Protein AF-A0A3B8VSM7-F1 (afdb_monomer_lite)

Radius of gyration: 18.09 Å; chains: 1; bounding box: 50×25×48 Å

Structure (mmCIF, N/CA/C/O backbone):
data_AF-A0A3B8VSM7-F1
#
_entry.id   AF-A0A3B8VSM7-F1
#
loop_
_atom_site.group_PDB
_atom_site.id
_atom_site.type_symbol
_atom_site.label_atom_id
_atom_site.label_alt_id
_atom_site.label_comp_id
_atom_site.label_asym_id
_atom_site.label_entity_id
_atom_site.label_seq_id
_atom_site.pdbx_PDB_ins_code
_atom_site.Cartn_x
_atom_site.Cartn_y
_atom_site.Cartn_z
_atom_site.occupancy
_atom_site.B_iso_or_equiv
_atom_site.auth_seq_id
_atom_site.auth_comp_id
_atom_site.auth_asym_id
_atom_site.auth_atom_id
_atom_site.pdbx_PDB_model_num
ATOM 1 N N . LEU A 1 1 ? -33.277 3.176 -2.019 1.00 56.66 1 LEU A N 1
ATOM 2 C CA . LEU A 1 1 ? -32.053 4.001 -1.898 1.00 56.66 1 LEU A CA 1
ATOM 3 C C . LEU A 1 1 ? -31.097 3.559 -2.998 1.00 56.66 1 LEU A C 1
ATOM 5 O O . LEU A 1 1 ? -31.092 2.370 -3.295 1.00 56.66 1 LEU A O 1
ATOM 9 N N . ALA A 1 2 ? -30.402 4.485 -3.663 1.00 54.84 2 ALA A N 1
ATOM 10 C CA . ALA A 1 2 ? -29.387 4.122 -4.657 1.00 54.84 2 ALA A CA 1
ATOM 11 C C . ALA A 1 2 ? -28.160 3.512 -3.941 1.00 54.84 2 ALA A C 1
ATOM 13 O O . ALA A 1 2 ? -27.875 3.947 -2.828 1.00 54.84 2 ALA A O 1
ATOM 14 N N . PRO A 1 3 ? -27.433 2.550 -4.529 1.00 56.19 3 PRO A N 1
ATOM 15 C CA . PRO A 1 3 ? -26.316 1.877 -3.851 1.00 56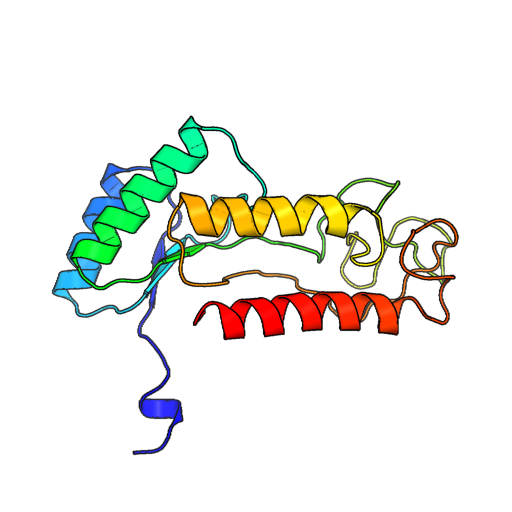.19 3 PRO A CA 1
ATOM 16 C C . PRO A 1 3 ? -25.261 2.857 -3.313 1.00 56.19 3 PRO A C 1
ATOM 18 O O . PRO A 1 3 ? -24.821 2.759 -2.173 1.00 56.19 3 PRO A O 1
ATOM 21 N N . GLN A 1 4 ? -24.981 3.918 -4.074 1.00 59.28 4 GLN A N 1
ATOM 22 C CA . GLN A 1 4 ? -23.959 4.917 -3.756 1.00 59.28 4 GLN A CA 1
ATOM 23 C C . GLN A 1 4 ? -24.253 5.735 -2.487 1.00 59.28 4 GLN A C 1
ATOM 25 O O . GLN A 1 4 ? -23.329 6.292 -1.904 1.00 59.28 4 GLN A O 1
ATOM 30 N N . VAL A 1 5 ? -25.517 5.819 -2.043 1.00 55.84 5 VAL A N 1
ATOM 31 C CA . VAL A 1 5 ? -25.881 6.498 -0.781 1.00 55.84 5 VAL A CA 1
ATOM 32 C C . VAL A 1 5 ? -25.872 5.562 0.432 1.00 55.84 5 VAL A C 1
ATOM 34 O O . VAL A 1 5 ? -26.061 6.028 1.549 1.00 55.84 5 VAL A O 1
ATOM 37 N N . THR A 1 6 ? -25.655 4.259 0.229 1.00 57.16 6 THR A N 1
ATOM 38 C CA . THR A 1 6 ? -25.490 3.253 1.296 1.00 57.16 6 THR A CA 1
ATOM 39 C C . THR A 1 6 ? -24.076 2.667 1.364 1.00 57.16 6 THR A C 1
ATOM 41 O O . THR A 1 6 ? -23.798 1.880 2.258 1.00 57.16 6 THR A O 1
ATOM 44 N N . GLU A 1 7 ? -23.194 3.025 0.424 1.00 61.97 7 GLU A N 1
ATOM 45 C CA . GLU A 1 7 ? -21.861 2.419 0.251 1.00 61.97 7 GLU A CA 1
ATOM 46 C C . GLU A 1 7 ? -20.693 3.373 0.562 1.00 61.97 7 GLU A C 1
ATOM 48 O O . GLU A 1 7 ? -19.542 2.941 0.592 1.00 61.97 7 GLU A O 1
ATOM 53 N N . SER A 1 8 ? -20.949 4.666 0.794 1.00 67.75 8 SER A N 1
ATOM 54 C CA . SER A 1 8 ? -19.887 5.620 1.131 1.00 67.75 8 SER A CA 1
ATOM 55 C C . SER A 1 8 ? -19.758 5.767 2.642 1.00 67.75 8 SER A C 1
ATOM 57 O O . SER A 1 8 ? -20.507 6.533 3.244 1.00 67.75 8 SER A O 1
ATOM 59 N N . LEU A 1 9 ? -18.779 5.073 3.226 1.00 74.69 9 LEU A N 1
ATOM 60 C CA . LEU A 1 9 ? -18.428 5.234 4.637 1.00 74.69 9 LEU A CA 1
ATOM 61 C C . LEU A 1 9 ? -18.018 6.684 4.930 1.00 74.69 9 LEU A C 1
ATOM 63 O O . LEU A 1 9 ? -17.244 7.280 4.173 1.00 74.69 9 LEU A O 1
ATOM 67 N N . ILE A 1 10 ? -18.482 7.242 6.045 1.00 89.62 10 ILE A N 1
ATOM 68 C CA . ILE A 1 10 ? -18.000 8.534 6.537 1.00 89.62 10 ILE A CA 1
ATOM 69 C C . ILE A 1 10 ? -16.665 8.303 7.256 1.00 89.62 10 ILE A C 1
ATOM 71 O O . ILE A 1 10 ? -16.617 7.826 8.388 1.00 89.62 10 ILE A O 1
ATOM 75 N N . SER A 1 11 ? -15.558 8.616 6.585 1.00 92.25 11 SER A N 1
ATOM 76 C CA . SER A 1 11 ? -14.203 8.367 7.090 1.00 92.25 11 SER A CA 1
ATOM 77 C C . SER A 1 11 ? -13.655 9.515 7.944 1.00 92.25 11 SER A C 1
ATOM 79 O O . SER A 1 11 ? -13.799 10.685 7.586 1.00 92.25 11 SER A O 1
ATOM 81 N N . GLY A 1 12 ? -12.942 9.180 9.020 1.00 96.00 12 GLY A N 1
ATOM 82 C CA . GLY A 1 12 ? -12.092 10.096 9.781 1.00 96.00 12 GLY A CA 1
ATOM 83 C C . GLY A 1 12 ? -10.624 9.928 9.388 1.00 96.00 12 GLY A C 1
ATOM 84 O O . GLY A 1 12 ? -10.112 8.812 9.383 1.00 96.00 12 GLY A O 1
ATOM 85 N N . GLY A 1 13 ? -9.944 11.032 9.075 1.00 96.19 13 GLY A N 1
ATOM 86 C CA . GLY A 1 13 ? -8.528 11.035 8.703 1.00 96.19 13 GLY A CA 1
ATOM 87 C C . GLY A 1 13 ? -7.654 11.753 9.730 1.00 96.19 13 GLY A C 1
ATOM 88 O O . GLY A 1 13 ? -8.004 12.850 10.163 1.00 96.19 13 GLY A O 1
ATOM 89 N N . ILE A 1 14 ? -6.501 11.174 10.079 1.00 97.62 14 ILE A N 1
ATOM 90 C CA . ILE A 1 14 ? -5.520 11.790 10.991 1.00 97.62 14 ILE A CA 1
ATOM 91 C C . ILE A 1 14 ? -4.081 11.630 10.486 1.00 97.62 14 ILE A C 1
ATOM 93 O O . ILE A 1 14 ? -3.703 10.599 9.934 1.00 97.62 14 ILE A O 1
ATOM 97 N N . THR A 1 15 ? -3.253 12.655 10.696 1.00 96.50 15 THR A N 1
ATOM 98 C CA . THR A 1 15 ? -1.812 12.652 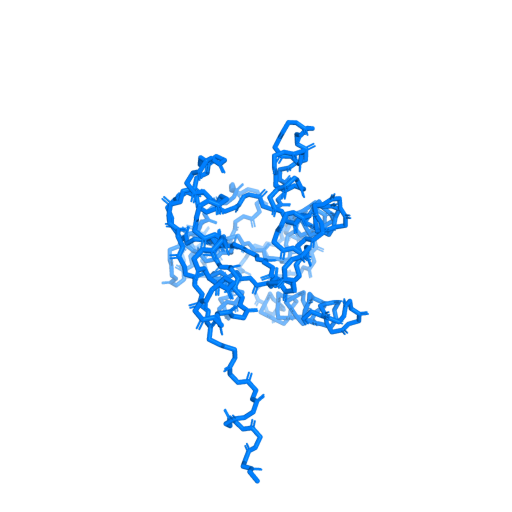10.401 1.00 96.50 15 THR A CA 1
ATOM 99 C C . THR A 1 15 ? -0.995 12.442 11.682 1.00 96.50 15 THR A C 1
ATOM 101 O O . THR A 1 15 ? -0.279 13.347 12.107 1.00 96.50 15 THR A O 1
ATOM 104 N N . SER A 1 16 ? -1.095 11.267 12.312 1.00 96.38 16 SER A N 1
ATOM 105 C CA . SER A 1 16 ? -0.331 10.951 13.530 1.00 96.38 16 SER A CA 1
ATOM 106 C C . SER A 1 16 ? -0.005 9.462 13.655 1.00 96.38 16 SER A C 1
ATOM 108 O O . SER A 1 16 ? -0.750 8.615 13.166 1.00 96.38 16 SER A O 1
ATOM 110 N N . HIS A 1 17 ? 1.112 9.164 14.326 1.00 97.12 17 HIS A N 1
ATOM 111 C CA . HIS A 1 17 ? 1.476 7.837 14.854 1.00 97.12 17 HIS A CA 1
ATOM 112 C C . HIS A 1 17 ? 1.486 7.832 16.393 1.00 97.12 17 HIS A C 1
ATOM 114 O O . HIS A 1 17 ? 1.895 6.851 17.008 1.00 97.12 17 HIS A O 1
ATOM 120 N N . ASP A 1 18 ? 1.096 8.931 17.046 1.00 98.00 18 ASP A N 1
ATOM 121 C CA . ASP A 1 18 ? 1.044 8.979 18.504 1.00 98.00 18 ASP A CA 1
ATOM 122 C C . ASP A 1 18 ? -0.170 8.198 19.017 1.00 98.00 18 ASP A C 1
ATOM 124 O O . ASP A 1 18 ? -1.314 8.452 18.642 1.00 98.00 18 ASP A O 1
ATOM 128 N N . GLU A 1 19 ? 0.079 7.242 19.910 1.00 98.19 19 GLU A N 1
ATOM 129 C CA . GLU A 1 19 ? -0.959 6.361 20.443 1.00 98.19 19 GLU A CA 1
ATOM 130 C C . GLU A 1 19 ? -2.093 7.131 21.136 1.00 98.19 19 GLU A C 1
ATOM 132 O O . GLU A 1 19 ? -3.259 6.750 21.012 1.00 98.19 19 GLU A O 1
ATOM 137 N N . LYS A 1 20 ? -1.777 8.200 21.878 1.00 98.50 20 LYS A N 1
ATOM 138 C CA . LYS A 1 20 ? -2.788 8.947 22.637 1.00 98.50 20 LYS A CA 1
ATOM 139 C C . LYS A 1 20 ? -3.666 9.757 21.699 1.00 98.50 20 LYS A C 1
ATOM 141 O O . LYS A 1 20 ? -4.882 9.750 21.873 1.00 98.50 20 LYS A O 1
ATOM 146 N N . GLU A 1 21 ? -3.065 10.420 20.714 1.00 98.56 21 GLU A N 1
ATOM 147 C CA . GLU A 1 21 ? -3.804 11.160 19.687 1.00 98.56 21 GLU A CA 1
ATOM 148 C C . GLU A 1 21 ? -4.715 10.232 18.880 1.00 98.56 21 GLU A C 1
ATOM 150 O O . GLU A 1 21 ? -5.892 10.537 18.695 1.00 98.56 21 GLU A O 1
ATOM 155 N N . LEU A 1 22 ? -4.204 9.066 18.473 1.00 98.50 22 LEU A N 1
ATOM 156 C CA . LEU A 1 22 ? -4.973 8.068 17.732 1.00 98.50 22 LEU A CA 1
ATOM 157 C C . LEU A 1 22 ? -6.170 7.558 18.537 1.00 98.50 22 LEU A C 1
ATOM 159 O O . LEU A 1 22 ? -7.292 7.569 18.034 1.00 98.50 22 LEU A O 1
ATOM 163 N N . LYS A 1 23 ? -5.968 7.159 19.798 1.00 98.62 23 LYS A N 1
ATOM 164 C CA . LYS A 1 23 ? -7.063 6.677 20.658 1.00 98.62 23 LYS A CA 1
ATOM 165 C C . LYS A 1 23 ? -8.105 7.761 20.923 1.00 98.62 23 LYS A C 1
ATOM 167 O O . LYS A 1 23 ? -9.295 7.493 20.795 1.00 98.62 23 LYS A O 1
ATOM 172 N N . ALA A 1 24 ? -7.667 8.986 21.216 1.00 98.75 24 ALA A N 1
ATOM 173 C CA . ALA A 1 24 ? -8.572 10.113 21.428 1.00 98.75 24 ALA A CA 1
ATOM 174 C C . ALA A 1 24 ? -9.381 10.462 20.168 1.00 98.75 24 ALA A C 1
ATOM 176 O O . ALA A 1 24 ? -10.541 10.862 20.273 1.00 98.75 24 ALA A O 1
ATOM 177 N N . PHE A 1 25 ? -8.789 10.315 18.980 1.00 98.62 25 PHE A N 1
ATOM 178 C CA . PHE A 1 25 ? -9.494 10.506 17.717 1.00 98.62 25 PHE A CA 1
ATOM 179 C C . PHE A 1 25 ? -10.496 9.379 17.451 1.00 98.62 25 PHE A C 1
ATOM 181 O O . PHE A 1 25 ? -11.640 9.661 17.115 1.00 98.62 25 PHE A O 1
ATOM 188 N N . ILE A 1 26 ? -10.115 8.120 17.692 1.00 98.69 26 ILE A N 1
ATOM 189 C CA . ILE A 1 26 ? -11.013 6.957 17.597 1.00 98.69 26 ILE A CA 1
ATOM 190 C C . ILE A 1 26 ? -12.232 7.111 18.521 1.00 98.69 26 ILE A C 1
ATOM 192 O O . ILE A 1 26 ? -13.349 6.794 18.116 1.00 98.69 26 ILE A O 1
ATOM 196 N N . ASP A 1 27 ? -12.045 7.615 19.743 1.00 98.69 27 ASP A N 1
ATOM 197 C CA . ASP A 1 27 ? -13.157 7.860 20.668 1.00 98.69 27 ASP A CA 1
ATOM 198 C C . ASP A 1 27 ? -14.124 8.931 20.127 1.00 98.69 27 ASP A C 1
ATOM 200 O O . ASP A 1 27 ? -15.336 8.717 20.128 1.00 98.69 27 ASP A O 1
ATOM 204 N N . GLN A 1 28 ? -13.605 10.034 19.573 1.00 98.50 28 GLN A N 1
ATOM 205 C CA . GLN A 1 28 ? -14.430 11.061 18.916 1.00 98.50 28 GLN A CA 1
ATOM 206 C C . GLN A 1 28 ? -15.152 10.519 17.680 1.00 98.50 28 GLN A C 1
ATOM 208 O O . GLN A 1 28 ? -16.318 10.831 17.449 1.00 98.50 28 GLN A O 1
ATOM 213 N N . MET A 1 29 ? -14.474 9.693 16.882 1.00 98.12 29 MET A N 1
ATOM 214 C CA . MET A 1 29 ? -15.073 9.036 15.726 1.00 98.12 29 MET A CA 1
ATOM 215 C C . MET A 1 29 ? -16.265 8.169 16.130 1.00 98.12 29 MET A C 1
ATOM 217 O O . MET A 1 29 ? -17.321 8.268 15.510 1.00 98.12 29 MET A O 1
ATOM 221 N N . ALA A 1 30 ? -16.112 7.369 17.187 1.00 97.88 30 ALA A N 1
ATOM 222 C CA . ALA A 1 30 ? -17.179 6.522 17.702 1.00 97.88 30 ALA A CA 1
ATOM 223 C C . ALA A 1 30 ? -18.364 7.343 18.241 1.00 97.88 30 ALA A C 1
ATOM 225 O O . ALA A 1 30 ? -19.513 6.984 17.996 1.00 97.88 30 ALA A O 1
ATOM 226 N N . GLU A 1 31 ? -18.103 8.459 18.930 1.00 98.06 31 GLU A N 1
ATOM 227 C CA . GLU A 1 31 ? -19.148 9.367 19.429 1.00 98.06 31 GLU A CA 1
ATOM 228 C C . GLU A 1 31 ? -19.941 10.032 18.292 1.00 98.06 31 GLU A C 1
ATOM 230 O O . GLU A 1 31 ? -21.161 10.176 18.379 1.00 98.06 31 GLU A O 1
ATOM 235 N N . LEU A 1 32 ? -19.256 10.416 17.211 1.00 96.81 32 LEU A N 1
ATOM 236 C CA . LEU A 1 32 ? -19.845 11.142 16.082 1.00 96.81 32 LEU A CA 1
ATOM 237 C C . LEU A 1 32 ? -20.418 10.231 14.985 1.00 96.81 32 LEU A C 1
ATOM 239 O O . LEU A 1 32 ? -21.044 10.733 14.051 1.00 96.81 32 LEU A O 1
ATOM 243 N N . GLY A 1 33 ? -20.221 8.914 15.087 1.00 95.00 33 GLY A N 1
ATOM 244 C CA . GLY A 1 33 ? -20.694 7.942 14.099 1.00 95.00 33 GLY A CA 1
ATOM 245 C C . GLY A 1 33 ? -19.867 7.904 12.810 1.00 95.00 33 GLY A C 1
ATOM 246 O O . GLY A 1 33 ? -20.421 7.650 11.744 1.00 95.00 33 GLY A O 1
ATOM 247 N N . LEU A 1 34 ? -18.560 8.176 12.889 1.00 95.62 34 LEU A N 1
ATOM 248 C CA . LEU A 1 34 ? -17.624 7.943 11.784 1.00 95.62 34 LEU A CA 1
ATOM 249 C C . LEU A 1 34 ? -17.318 6.443 11.657 1.00 95.62 34 LEU A C 1
ATOM 251 O O . LEU A 1 34 ? -17.222 5.728 12.652 1.00 95.62 34 LEU A O 1
ATOM 255 N N . GLU A 1 35 ? -17.138 5.969 10.427 1.00 94.31 35 GLU A N 1
ATOM 256 C CA . GLU A 1 35 ? -17.241 4.542 10.093 1.00 94.31 35 GLU A CA 1
ATOM 257 C C . GLU A 1 35 ? -15.917 3.911 9.633 1.00 94.31 35 GLU A C 1
ATOM 259 O O . GLU A 1 35 ? -15.815 2.691 9.552 1.00 94.31 35 GLU A O 1
ATOM 264 N N . ARG A 1 36 ? -14.888 4.710 9.326 1.00 95.25 36 ARG A N 1
ATOM 265 C CA . ARG A 1 36 ? -13.555 4.218 8.932 1.00 95.25 36 ARG A CA 1
ATOM 266 C C . ARG A 1 36 ? -12.461 5.173 9.383 1.00 95.25 36 ARG A C 1
ATOM 268 O O . ARG A 1 36 ? -12.596 6.378 9.177 1.00 95.25 36 ARG A O 1
ATOM 275 N N . LEU A 1 37 ? -11.374 4.643 9.941 1.00 97.12 37 LEU A N 1
ATOM 276 C CA . LEU A 1 37 ? -10.168 5.412 10.262 1.00 97.12 37 LEU A CA 1
ATOM 277 C C . LEU A 1 37 ? -9.124 5.281 9.148 1.00 97.12 37 LEU A C 1
ATOM 279 O O . LEU A 1 37 ? -8.672 4.178 8.849 1.00 97.12 37 LEU A O 1
ATOM 283 N N . ASP A 1 38 ? -8.683 6.417 8.614 1.00 96.31 38 ASP A N 1
ATOM 284 C CA . ASP A 1 38 ? -7.601 6.490 7.637 1.00 96.31 38 ASP A CA 1
ATOM 285 C C . ASP A 1 38 ? -6.394 7.235 8.226 1.00 96.31 38 ASP A C 1
ATOM 287 O O . ASP A 1 38 ? -6.461 8.424 8.555 1.00 96.31 38 ASP A O 1
ATOM 291 N N . ILE A 1 39 ? -5.252 6.553 8.331 1.00 97.56 39 ILE A N 1
ATOM 292 C CA . ILE A 1 39 ? -3.980 7.235 8.598 1.00 97.56 39 ILE A CA 1
ATOM 293 C C . ILE A 1 39 ? -3.551 7.957 7.324 1.00 97.56 39 ILE A C 1
ATOM 295 O O . ILE A 1 39 ? -3.351 7.338 6.281 1.00 97.56 39 ILE A O 1
ATOM 299 N N . MET A 1 40 ? -3.432 9.276 7.394 1.00 96.38 40 MET A N 1
ATOM 300 C CA . MET A 1 40 ? -3.238 10.121 6.220 1.00 96.38 40 MET A CA 1
ATOM 301 C C . MET A 1 40 ? -1.769 10.172 5.773 1.00 96.38 40 MET A C 1
ATOM 303 O O . MET A 1 40 ? -0.847 9.800 6.508 1.00 96.38 40 MET A O 1
ATOM 307 N N . ALA A 1 41 ? -1.556 10.663 4.547 1.00 92.44 41 ALA A N 1
ATOM 308 C CA . ALA A 1 41 ? -0.232 10.903 3.976 1.00 92.44 41 ALA A CA 1
ATOM 309 C C . ALA A 1 41 ? 0.647 11.771 4.887 1.00 92.44 41 ALA A C 1
ATOM 311 O O . ALA A 1 41 ? 0.120 12.560 5.669 1.00 92.44 41 ALA A O 1
ATOM 312 N N . TRP A 1 42 ? 1.971 11.652 4.713 1.00 85.12 42 TRP A N 1
ATOM 313 C CA . TRP A 1 42 ? 3.066 12.198 5.535 1.00 85.12 42 TRP A CA 1
ATOM 314 C C . TRP A 1 42 ? 3.578 11.245 6.620 1.00 85.12 42 TRP A C 1
ATOM 316 O O . TRP A 1 42 ? 4.659 10.696 6.401 1.00 85.12 42 TRP A O 1
ATOM 326 N N . PRO A 1 43 ? 2.867 10.973 7.734 1.00 88.12 43 PRO A N 1
ATOM 327 C CA . PRO A 1 43 ? 3.280 9.883 8.605 1.00 88.12 43 PRO A CA 1
ATOM 328 C C . PRO A 1 43 ? 3.026 8.530 7.920 1.00 88.12 43 PRO A C 1
ATOM 330 O O . PRO A 1 43 ? 3.905 7.672 7.958 1.00 88.12 43 PRO A O 1
ATOM 333 N N . GLY A 1 44 ? 1.887 8.374 7.222 1.00 93.81 44 GLY A N 1
ATOM 334 C CA . GLY A 1 44 ? 1.565 7.213 6.382 1.00 93.81 44 GLY A CA 1
ATOM 335 C C . GLY A 1 44 ? 1.693 5.860 7.088 1.00 93.81 44 GLY A C 1
ATOM 336 O O . GLY A 1 44 ? 1.798 5.779 8.306 1.00 93.81 44 GLY A O 1
ATOM 337 N N . ILE A 1 45 ? 1.695 4.776 6.323 1.00 96.81 45 ILE A N 1
ATOM 338 C CA . ILE A 1 45 ? 1.967 3.419 6.798 1.00 96.81 45 ILE A CA 1
ATOM 339 C C . ILE A 1 45 ? 2.998 2.786 5.872 1.00 96.81 45 ILE A C 1
ATOM 341 O O . ILE A 1 45 ? 2.957 2.959 4.658 1.00 96.81 45 ILE A O 1
ATOM 345 N N . SER A 1 46 ? 3.957 2.069 6.451 1.00 95.62 46 SER A N 1
ATOM 346 C CA . SER A 1 46 ? 4.887 1.229 5.693 1.00 95.62 46 SER A CA 1
ATOM 347 C C . SER A 1 46 ? 4.389 -0.206 5.766 1.00 95.62 46 SER A C 1
ATOM 349 O O . SER A 1 46 ? 4.703 -0.910 6.723 1.00 95.62 46 SER A O 1
ATOM 351 N N . HIS A 1 47 ? 3.572 -0.630 4.801 1.00 96.62 47 HIS A N 1
ATOM 352 C CA . HIS A 1 47 ? 2.895 -1.926 4.894 1.00 96.62 47 HIS A CA 1
ATOM 353 C C . HIS A 1 47 ? 3.849 -3.114 4.715 1.00 96.62 47 HIS A C 1
ATOM 355 O O . HIS A 1 47 ? 3.512 -4.228 5.086 1.00 96.62 47 HIS A O 1
ATOM 361 N N . ASP A 1 48 ? 5.055 -2.907 4.190 1.00 96.00 48 ASP A N 1
ATOM 362 C CA . ASP A 1 48 ? 6.103 -3.928 4.119 1.00 96.00 48 ASP A CA 1
ATOM 363 C C . ASP A 1 48 ? 7.035 -3.944 5.348 1.00 96.00 48 ASP A C 1
ATOM 365 O O . ASP A 1 48 ? 7.975 -4.746 5.403 1.00 96.00 48 ASP A O 1
ATOM 369 N N . ASN A 1 49 ? 6.787 -3.086 6.346 1.00 97.56 49 ASN A N 1
ATOM 370 C CA . ASN A 1 49 ? 7.557 -3.049 7.584 1.00 97.56 49 ASN A CA 1
ATOM 371 C C . ASN A 1 49 ? 7.037 -4.080 8.593 1.00 97.56 49 ASN A C 1
ATOM 373 O O . ASN A 1 49 ? 6.024 -3.876 9.261 1.00 97.56 49 ASN A O 1
ATOM 377 N N . LEU A 1 50 ? 7.792 -5.168 8.738 1.00 98.38 50 LEU A N 1
ATOM 378 C CA . LEU A 1 50 ? 7.488 -6.260 9.661 1.00 98.38 50 LEU A CA 1
ATOM 379 C C . LEU A 1 50 ? 8.288 -6.211 10.971 1.00 98.38 50 LEU A C 1
ATOM 381 O O . LEU A 1 50 ? 8.420 -7.233 11.645 1.00 98.38 50 LEU A O 1
ATOM 385 N N . ASP A 1 51 ? 8.836 -5.051 11.338 1.00 98.56 51 ASP A N 1
ATOM 386 C CA . ASP A 1 51 ? 9.407 -4.865 12.671 1.00 98.56 51 ASP A CA 1
ATOM 387 C C . ASP A 1 51 ? 8.345 -5.121 13.753 1.00 98.56 51 ASP A C 1
ATOM 389 O O . ASP A 1 51 ? 7.220 -4.618 13.684 1.00 98.56 51 ASP A O 1
ATOM 393 N N . GLU A 1 52 ? 8.705 -5.903 14.774 1.00 98.44 52 GLU A N 1
ATOM 394 C CA . GLU A 1 52 ? 7.773 -6.319 15.824 1.00 98.44 52 GLU A CA 1
ATOM 395 C C . GLU A 1 52 ? 7.146 -5.130 16.552 1.00 98.44 52 GLU A C 1
ATOM 397 O O . GLU A 1 52 ? 5.949 -5.152 16.830 1.00 98.44 52 GLU A O 1
ATOM 402 N N . LYS A 1 53 ? 7.912 -4.073 16.845 1.00 98.50 53 LYS A N 1
ATOM 403 C CA . LYS A 1 53 ? 7.375 -2.911 17.564 1.00 98.50 53 LYS A CA 1
ATOM 404 C C . LYS A 1 53 ? 6.410 -2.129 16.683 1.00 98.50 53 LYS A C 1
ATOM 406 O O . LYS A 1 53 ? 5.382 -1.676 17.180 1.00 98.50 53 LYS A O 1
ATOM 411 N N . TYR A 1 54 ? 6.720 -2.003 15.393 1.00 98.50 54 TYR A N 1
ATOM 412 C CA . TYR A 1 54 ? 5.846 -1.341 14.426 1.00 98.50 54 TYR A CA 1
ATOM 413 C C . TYR A 1 54 ? 4.517 -2.090 14.256 1.00 98.50 54 TYR A C 1
ATOM 415 O O . TYR A 1 54 ? 3.450 -1.483 14.349 1.00 98.50 54 TYR A O 1
ATOM 423 N N . ILE A 1 55 ? 4.571 -3.418 14.105 1.00 98.69 55 ILE A N 1
ATOM 424 C CA . ILE A 1 55 ? 3.376 -4.270 14.046 1.00 98.69 55 ILE A CA 1
ATOM 425 C C . ILE A 1 55 ? 2.562 -4.153 15.335 1.00 98.69 55 ILE A C 1
ATOM 427 O O . ILE A 1 55 ? 1.352 -3.967 15.268 1.00 98.69 55 ILE A O 1
ATOM 431 N N . GLN A 1 56 ? 3.199 -4.264 16.506 1.00 98.69 56 GLN A N 1
ATOM 432 C CA . GLN A 1 56 ? 2.484 -4.220 17.786 1.00 98.69 56 GLN A CA 1
ATOM 433 C C . GLN A 1 56 ? 1.811 -2.870 18.022 1.00 98.69 56 GLN A C 1
ATOM 435 O O . GLN A 1 56 ? 0.685 -2.833 18.517 1.00 98.69 56 GLN A O 1
ATOM 440 N N . HIS A 1 57 ? 2.464 -1.774 17.628 1.00 98.62 57 HIS A N 1
ATOM 441 C CA . HIS A 1 57 ? 1.859 -0.450 17.667 1.00 98.62 57 HIS A CA 1
ATOM 442 C C . HIS A 1 57 ? 0.565 -0.417 16.840 1.00 98.62 57 HIS A C 1
ATOM 444 O O . HIS A 1 57 ? -0.501 -0.150 17.392 1.00 98.62 57 HIS A O 1
ATOM 450 N N . TRP A 1 58 ? 0.622 -0.773 15.553 1.00 98.62 58 TRP A N 1
ATOM 451 C CA . TRP A 1 58 ? -0.558 -0.719 14.682 1.00 98.62 58 TRP A CA 1
ATOM 452 C C . TRP A 1 58 ? -1.632 -1.736 15.031 1.00 98.62 58 TRP A C 1
ATOM 454 O O . TRP A 1 58 ? -2.813 -1.413 14.943 1.00 98.62 58 TRP A O 1
ATOM 464 N N . LYS A 1 59 ? -1.243 -2.927 15.489 1.00 98.69 59 LYS A N 1
ATOM 465 C CA . LYS A 1 59 ? -2.176 -3.928 16.002 1.00 98.69 59 LYS A CA 1
ATOM 466 C C . LYS A 1 59 ? -2.991 -3.376 17.167 1.00 98.69 59 LYS A C 1
ATOM 468 O O . LYS A 1 59 ? -4.206 -3.507 17.178 1.00 98.69 59 LYS A O 1
ATOM 473 N N . MET A 1 60 ? -2.331 -2.754 18.140 1.00 98.69 60 MET A N 1
ATOM 474 C CA . MET A 1 60 ? -2.997 -2.212 19.323 1.00 98.69 60 MET A CA 1
ATOM 475 C C . MET A 1 60 ? -3.966 -1.074 18.971 1.00 98.69 60 MET A C 1
ATOM 477 O O . MET A 1 60 ? -5.053 -1.008 19.544 1.00 98.69 60 MET A O 1
ATOM 481 N N . ILE A 1 61 ? -3.625 -0.226 17.995 1.00 98.69 61 ILE A N 1
ATOM 482 C CA . ILE A 1 61 ? -4.539 0.810 17.488 1.00 98.69 61 ILE A CA 1
ATOM 483 C C . ILE A 1 61 ? -5.720 0.189 16.726 1.00 98.69 61 ILE A C 1
ATOM 485 O O . ILE A 1 61 ? -6.866 0.560 16.978 1.00 98.69 61 ILE A O 1
ATOM 489 N N . ALA A 1 62 ? -5.465 -0.783 15.846 1.00 98.44 62 ALA A N 1
ATOM 490 C CA . ALA A 1 62 ? -6.503 -1.463 15.072 1.00 98.44 62 ALA A CA 1
ATOM 491 C C . ALA A 1 62 ? -7.467 -2.260 15.955 1.00 98.44 62 ALA A C 1
ATOM 493 O O . ALA A 1 62 ? -8.677 -2.190 15.752 1.00 98.44 62 ALA A O 1
ATOM 494 N N . ASP A 1 63 ? -6.961 -2.960 16.972 1.00 98.62 63 ASP A N 1
ATOM 495 C CA . ASP A 1 63 ? -7.791 -3.654 17.956 1.00 98.62 63 ASP A CA 1
ATOM 496 C C . ASP A 1 63 ? -8.667 -2.649 18.735 1.00 98.62 63 ASP A C 1
ATOM 498 O O . ASP A 1 63 ? -9.870 -2.872 18.877 1.00 98.62 63 ASP A O 1
ATOM 502 N N . TYR A 1 64 ? -8.114 -1.499 19.150 1.00 98.69 64 TYR A N 1
ATOM 503 C CA . TYR A 1 64 ? -8.866 -0.446 19.855 1.00 98.69 64 TYR A CA 1
ATOM 504 C C . TYR A 1 64 ? -9.981 0.182 18.997 1.00 98.69 64 TYR A C 1
ATOM 506 O O . TYR A 1 64 ? -11.082 0.440 19.496 1.00 98.69 64 TYR A O 1
ATOM 514 N N . ALA A 1 65 ? -9.719 0.410 17.705 1.00 98.38 65 ALA A N 1
ATOM 515 C CA . ALA A 1 65 ? -10.719 0.882 16.744 1.00 98.38 65 ALA A CA 1
ATOM 516 C C . ALA A 1 65 ? -11.797 -0.183 16.478 1.00 98.38 65 ALA A C 1
ATOM 518 O O . ALA A 1 65 ? -12.996 0.114 16.475 1.00 98.38 65 ALA A O 1
ATOM 519 N N . LYS A 1 66 ? -11.387 -1.449 16.346 1.00 97.75 66 LYS A N 1
ATOM 520 C CA . LYS A 1 66 ? -12.280 -2.590 16.120 1.00 97.75 66 LYS A CA 1
ATOM 521 C C . LYS A 1 66 ? -13.258 -2.814 17.271 1.00 97.75 66 LYS A C 1
ATOM 523 O O . LYS A 1 66 ? -14.415 -3.132 17.007 1.00 97.75 66 LYS A O 1
ATOM 528 N N . GLU A 1 67 ? -12.844 -2.617 18.523 1.00 98.12 67 GLU A N 1
ATOM 529 C CA . GLU A 1 67 ? -13.744 -2.671 19.692 1.00 98.12 67 GLU A CA 1
ATOM 530 C C . GLU A 1 67 ? -14.913 -1.675 19.597 1.00 98.12 67 GLU A C 1
ATOM 532 O O . GLU A 1 67 ? -15.961 -1.893 20.202 1.00 98.12 67 GLU A O 1
ATOM 537 N N . ARG A 1 68 ? -14.758 -0.611 18.799 1.00 97.69 68 ARG A N 1
ATOM 538 C CA . ARG A 1 68 ? -15.782 0.407 18.515 1.00 97.69 68 ARG A CA 1
ATOM 539 C C . ARG A 1 68 ? -16.450 0.231 17.150 1.00 97.69 68 ARG A C 1
ATOM 541 O O . ARG A 1 68 ? -17.233 1.080 16.744 1.00 97.69 68 ARG A O 1
ATOM 548 N N . GLY A 1 69 ? -16.156 -0.859 16.441 1.00 96.06 69 GLY A N 1
ATOM 549 C CA . GLY A 1 69 ? -16.712 -1.137 15.116 1.00 96.06 69 GLY A CA 1
ATOM 550 C C . GLY A 1 69 ? -16.114 -0.300 13.982 1.00 96.06 69 GLY A C 1
ATOM 551 O O . GLY A 1 69 ? -16.712 -0.248 12.914 1.00 96.06 69 GLY A O 1
ATOM 552 N N . ILE A 1 70 ? -14.952 0.331 14.185 1.00 97.31 70 ILE A N 1
ATOM 553 C CA . ILE A 1 70 ? -14.301 1.191 13.188 1.00 97.31 70 ILE A CA 1
ATOM 554 C C . ILE A 1 70 ? -13.164 0.404 12.510 1.00 97.31 70 ILE A C 1
ATOM 556 O O . ILE A 1 70 ? -12.106 0.226 13.122 1.00 97.31 70 ILE A O 1
ATOM 560 N N . PRO A 1 71 ? -13.331 -0.098 11.270 1.00 95.69 71 PRO A N 1
ATOM 561 C CA . PRO A 1 71 ? -12.212 -0.601 10.478 1.00 95.69 71 PRO A CA 1
ATOM 562 C C . PRO A 1 71 ? -11.201 0.513 10.191 1.00 95.69 71 PRO A C 1
ATOM 564 O O . PRO A 1 71 ? -11.562 1.686 10.064 1.00 95.69 71 PRO A O 1
ATOM 567 N N . MET A 1 72 ? -9.929 0.137 10.048 1.00 96.12 72 MET A N 1
ATOM 568 C CA . MET A 1 72 ? -8.874 1.095 9.736 1.00 96.12 72 MET A CA 1
ATOM 569 C C . MET A 1 72 ? -7.900 0.611 8.668 1.00 96.12 72 MET A C 1
ATOM 571 O O . MET A 1 72 ? -7.718 -0.594 8.456 1.00 96.12 72 MET A O 1
ATOM 575 N N . GLY A 1 73 ? -7.233 1.586 8.067 1.00 96.00 73 GLY A N 1
ATOM 576 C CA . GLY A 1 73 ? -6.098 1.415 7.176 1.00 96.00 73 GLY A CA 1
ATOM 577 C C . GLY A 1 73 ? -5.247 2.676 7.164 1.00 96.00 73 GLY A C 1
ATOM 578 O O . GLY A 1 73 ? -5.405 3.572 8.000 1.00 96.00 73 GLY A O 1
ATOM 579 N N . GLY A 1 74 ? -4.326 2.771 6.213 1.00 95.50 74 GLY A N 1
ATOM 580 C CA . GLY A 1 74 ? -3.510 3.967 6.107 1.00 95.50 74 GLY A CA 1
ATOM 581 C C . GLY A 1 74 ? -2.821 4.140 4.774 1.00 95.50 74 GLY A C 1
ATOM 582 O O . GLY A 1 74 ? -2.667 3.210 3.989 1.00 95.50 74 GLY A O 1
ATOM 583 N N . TYR A 1 75 ? -2.439 5.383 4.531 1.00 96.25 75 TYR A N 1
ATOM 584 C CA . TYR A 1 75 ? -1.841 5.840 3.297 1.00 96.25 75 TYR A CA 1
ATOM 585 C C . TYR A 1 75 ? -0.442 5.262 3.105 1.00 96.25 75 TYR A C 1
ATOM 587 O O . TYR A 1 75 ? 0.438 5.453 3.945 1.00 96.25 75 TYR A O 1
ATOM 595 N N . GLU A 1 76 ? -0.188 4.686 1.937 1.00 94.75 76 GLU A N 1
ATOM 596 C CA . GLU A 1 76 ? 1.165 4.531 1.410 1.00 94.75 76 GLU A CA 1
ATOM 597 C C . GLU A 1 76 ? 1.187 4.942 -0.061 1.00 94.75 76 GLU A C 1
ATOM 599 O O . GLU A 1 76 ? 0.391 4.445 -0.855 1.00 94.75 76 GLU A O 1
ATOM 604 N N . LEU A 1 77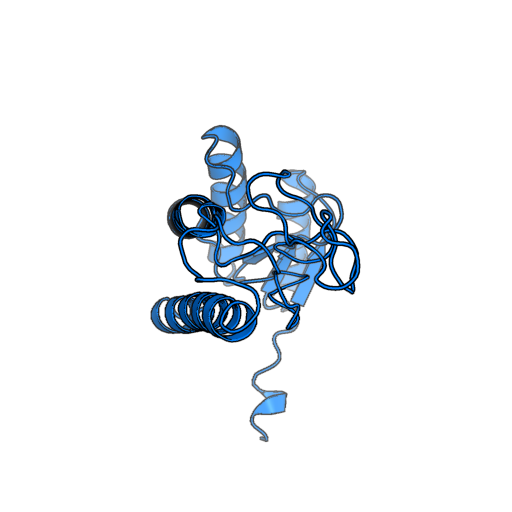 ? 2.138 5.800 -0.442 1.00 93.31 77 LEU A N 1
ATOM 605 C CA . LEU A 1 77 ? 2.494 5.977 -1.847 1.00 93.31 77 LEU A CA 1
ATOM 606 C C . LEU A 1 77 ? 3.268 4.732 -2.291 1.00 93.31 77 LEU A C 1
ATOM 608 O O . LEU A 1 77 ? 4.442 4.562 -1.932 1.00 93.31 77 LEU A O 1
ATOM 612 N N . GLN A 1 78 ? 2.577 3.830 -2.983 1.00 91.81 78 GLN A N 1
ATOM 613 C CA . GLN A 1 78 ? 3.027 2.457 -3.163 1.00 91.81 78 GLN A CA 1
ATOM 614 C C . GLN A 1 78 ? 3.994 2.316 -4.343 1.00 91.81 78 GLN A C 1
ATOM 616 O O . GLN A 1 78 ? 5.134 1.881 -4.132 1.00 91.81 78 GLN A O 1
ATOM 621 N N . ILE A 1 79 ? 3.541 2.683 -5.552 1.00 93.06 79 ILE A N 1
ATOM 622 C CA . ILE A 1 79 ? 4.238 2.424 -6.824 1.00 93.06 79 ILE A CA 1
ATOM 623 C C . ILE A 1 79 ? 4.688 3.724 -7.493 1.00 93.06 79 ILE A C 1
ATOM 625 O O . ILE A 1 79 ? 5.861 3.862 -7.844 1.00 93.06 79 ILE A O 1
ATOM 629 N N . ALA A 1 80 ? 3.752 4.654 -7.690 1.00 91.81 80 ALA A N 1
ATOM 630 C CA . ALA A 1 80 ? 3.979 5.883 -8.439 1.00 91.81 80 ALA A CA 1
ATOM 631 C C . ALA A 1 80 ? 4.951 6.819 -7.724 1.00 91.81 80 ALA A C 1
ATOM 633 O O . ALA A 1 80 ? 4.887 6.962 -6.503 1.00 91.81 80 ALA A O 1
ATOM 634 N N . SER A 1 81 ? 5.803 7.508 -8.488 1.00 86.62 81 SER A N 1
ATOM 635 C CA . SER A 1 81 ? 6.637 8.618 -7.989 1.00 86.62 81 SER A CA 1
ATOM 636 C C . SER A 1 81 ? 7.548 8.257 -6.802 1.00 86.62 81 SER A C 1
ATOM 638 O O . SER A 1 81 ? 8.108 9.142 -6.149 1.00 86.62 81 SER A O 1
ATOM 640 N N . ARG A 1 82 ? 7.714 6.960 -6.528 1.00 82.50 82 ARG A N 1
ATOM 641 C CA . ARG A 1 82 ? 8.561 6.393 -5.492 1.00 82.50 82 ARG A CA 1
ATOM 642 C C . ARG A 1 82 ? 9.462 5.333 -6.118 1.00 82.50 82 ARG A C 1
ATOM 644 O O . ARG A 1 82 ? 9.059 4.191 -6.320 1.00 82.50 82 ARG A O 1
ATOM 651 N N . GLY A 1 83 ? 10.707 5.717 -6.393 1.00 87.94 83 GLY A N 1
ATOM 652 C CA . GLY A 1 83 ? 11.746 4.756 -6.750 1.00 87.94 83 GLY A CA 1
ATOM 653 C C . GLY A 1 83 ? 12.019 3.805 -5.586 1.00 87.94 83 GLY A C 1
ATOM 654 O O . GLY A 1 83 ? 12.075 4.222 -4.425 1.00 87.94 83 GLY A O 1
ATOM 655 N N . ARG A 1 84 ? 12.170 2.521 -5.894 1.00 93.62 84 ARG A N 1
ATOM 656 C CA . ARG A 1 84 ? 12.534 1.455 -4.949 1.00 93.62 84 ARG A CA 1
ATOM 657 C C . ARG A 1 84 ? 13.944 0.917 -5.220 1.00 93.62 84 ARG A C 1
ATOM 659 O O . ARG A 1 84 ? 14.409 0.049 -4.485 1.00 93.62 84 ARG A O 1
ATOM 666 N N . GLY A 1 85 ? 14.642 1.481 -6.209 1.00 94.69 85 GLY A N 1
ATOM 667 C CA . GLY A 1 85 ? 16.031 1.190 -6.545 1.00 94.69 85 GLY A CA 1
ATOM 668 C C . GLY A 1 85 ? 16.184 0.766 -8.002 1.00 94.69 85 GLY A C 1
ATOM 669 O O . GLY A 1 85 ? 15.311 0.109 -8.562 1.00 94.69 85 GLY A O 1
ATOM 670 N N . ALA A 1 86 ? 17.332 1.094 -8.601 1.00 94.00 86 ALA A N 1
ATOM 671 C CA . ALA A 1 86 ? 17.591 0.904 -10.032 1.00 94.00 86 ALA A CA 1
ATOM 672 C C . ALA A 1 86 ? 17.370 -0.533 -10.548 1.00 94.00 86 ALA A C 1
ATOM 674 O O . ALA A 1 86 ? 17.086 -0.706 -11.726 1.00 94.00 86 ALA A O 1
ATOM 675 N N . GLU A 1 87 ? 17.478 -1.543 -9.679 1.00 95.75 87 GLU A N 1
ATOM 676 C CA . GLU A 1 87 ? 17.281 -2.959 -10.028 1.00 95.75 87 GLU A CA 1
ATOM 677 C C . GLU A 1 87 ? 15.815 -3.347 -10.281 1.00 95.75 87 GLU A C 1
ATOM 679 O O . GLU A 1 87 ? 15.545 -4.371 -10.902 1.00 95.75 87 GLU A O 1
ATOM 684 N N . VAL A 1 88 ? 14.866 -2.568 -9.758 1.00 97.12 88 VAL A N 1
ATOM 685 C CA . VAL A 1 88 ? 13.423 -2.867 -9.815 1.00 97.12 88 VAL A CA 1
ATOM 686 C C . VAL A 1 88 ? 12.602 -1.727 -10.410 1.00 97.12 88 VAL A C 1
ATOM 688 O O . VAL A 1 88 ? 11.412 -1.878 -10.691 1.00 97.12 88 VAL A O 1
ATOM 691 N N . ASP A 1 89 ? 13.227 -0.572 -10.587 1.00 96.88 89 ASP A N 1
ATOM 692 C CA . ASP A 1 89 ? 12.614 0.654 -11.062 1.00 96.88 89 ASP A CA 1
ATOM 693 C C . ASP A 1 89 ? 12.305 0.610 -12.564 1.00 96.88 89 ASP A C 1
ATOM 695 O O . ASP A 1 89 ? 13.040 0.040 -13.368 1.00 96.88 89 ASP A O 1
ATOM 699 N N . CYS A 1 90 ? 11.195 1.234 -12.968 1.00 96.88 90 CYS A N 1
ATOM 700 C CA . CYS A 1 90 ? 10.825 1.339 -14.376 1.00 96.88 90 CYS A CA 1
ATOM 701 C C . CYS A 1 90 ? 11.913 2.053 -15.187 1.00 96.88 90 CYS A C 1
ATOM 703 O O . CYS A 1 90 ? 12.420 3.103 -14.779 1.00 96.88 90 CYS A O 1
ATOM 705 N N . ILE A 1 91 ? 12.202 1.512 -16.373 1.00 97.38 91 ILE A N 1
ATOM 706 C CA . ILE A 1 91 ? 13.064 2.140 -17.375 1.00 97.38 91 ILE A CA 1
ATOM 707 C C . ILE A 1 91 ? 12.194 2.824 -18.428 1.00 97.38 91 ILE A C 1
ATOM 709 O O . ILE A 1 91 ? 11.365 2.176 -19.073 1.00 97.38 91 ILE A O 1
ATOM 713 N N . SER A 1 92 ? 12.427 4.117 -18.637 1.00 96.00 92 SER A N 1
ATOM 714 C CA . SER A 1 92 ? 11.753 4.922 -19.651 1.00 96.00 92 SER A CA 1
ATOM 715 C C . SER A 1 92 ? 12.123 4.424 -21.057 1.00 96.00 92 SER A C 1
ATOM 717 O O . SER A 1 92 ? 13.311 4.399 -21.396 1.00 96.00 92 SER A O 1
ATOM 719 N N . PRO A 1 93 ? 11.142 4.078 -21.913 1.00 94.88 93 PRO A N 1
ATOM 720 C CA . PRO A 1 93 ? 11.412 3.674 -23.293 1.00 94.88 93 PRO A CA 1
ATOM 721 C C . PRO A 1 93 ? 12.064 4.759 -24.153 1.00 94.88 93 PRO A C 1
ATOM 723 O O . PRO A 1 93 ? 12.813 4.446 -25.071 1.00 94.88 93 PRO A O 1
ATOM 726 N N . GLU A 1 94 ? 11.779 6.030 -23.863 1.00 94.12 94 GLU A N 1
ATOM 727 C CA . GLU A 1 94 ? 12.306 7.170 -24.618 1.00 94.12 94 GLU A CA 1
ATOM 728 C C . GLU A 1 94 ? 13.795 7.397 -24.340 1.00 94.12 94 GLU A C 1
ATOM 730 O O . GLU A 1 94 ? 14.568 7.701 -25.246 1.00 94.12 94 GLU A O 1
ATOM 735 N N . THR A 1 95 ? 14.207 7.242 -23.080 1.00 94.62 95 THR A N 1
ATOM 736 C CA . THR A 1 95 ? 15.560 7.616 -22.640 1.00 94.62 95 THR A CA 1
ATOM 737 C C . THR A 1 95 ? 16.481 6.425 -22.393 1.00 94.62 95 THR A C 1
ATOM 739 O O . THR A 1 95 ? 17.697 6.610 -22.318 1.00 94.62 95 THR A O 1
ATOM 742 N N . GLY A 1 96 ? 15.926 5.220 -22.226 1.00 94.69 96 GLY A N 1
ATOM 743 C CA . GLY A 1 96 ? 16.668 4.025 -21.817 1.00 94.69 96 GLY A CA 1
ATOM 744 C C . GLY A 1 96 ? 17.239 4.106 -20.395 1.00 94.69 96 GLY A C 1
ATOM 745 O O . GLY A 1 96 ? 18.155 3.358 -20.063 1.00 94.69 96 GLY A O 1
ATOM 746 N N . LYS A 1 97 ? 16.746 5.033 -19.565 1.00 94.56 97 LYS A N 1
ATOM 747 C CA . LYS A 1 97 ? 17.203 5.280 -18.187 1.00 94.56 97 LYS A CA 1
ATOM 748 C C . LYS A 1 97 ? 16.052 5.099 -17.191 1.00 94.56 97 LYS A C 1
ATOM 750 O O . LYS A 1 97 ? 14.896 5.130 -17.621 1.00 94.56 97 LYS A O 1
ATOM 755 N N . PRO A 1 98 ? 16.336 4.935 -15.883 1.00 94.81 98 PRO A N 1
ATOM 756 C CA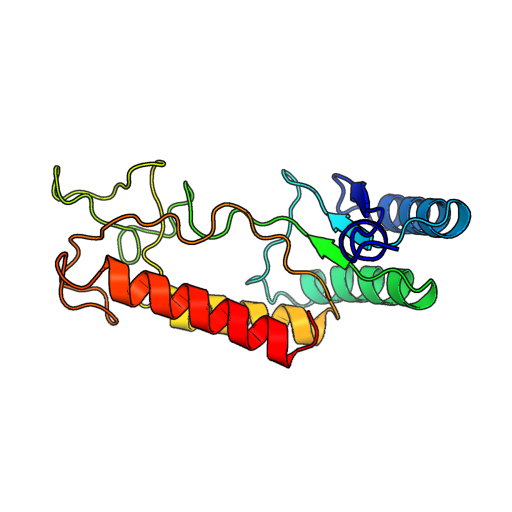 . PRO A 1 98 ? 15.297 4.947 -14.860 1.00 94.81 98 PRO A CA 1
ATOM 757 C C . PRO A 1 98 ? 14.392 6.175 -15.003 1.00 94.81 98 PRO A C 1
ATOM 759 O O . PRO A 1 98 ? 14.876 7.306 -15.103 1.00 94.81 98 PRO A O 1
ATOM 762 N N . GLY A 1 99 ? 13.088 5.929 -15.090 1.00 93.19 99 GLY A N 1
ATOM 763 C CA . GLY A 1 99 ? 12.073 6.967 -15.165 1.00 93.19 99 GLY A CA 1
ATOM 764 C C . GLY A 1 99 ? 10.743 6.447 -15.696 1.00 93.19 99 GLY A C 1
ATOM 765 O O . GLY A 1 99 ? 10.677 5.445 -16.407 1.00 93.19 99 GLY A O 1
ATOM 766 N N . SER A 1 100 ? 9.679 7.159 -15.353 1.00 90.88 100 SER A N 1
ATOM 767 C CA . SER A 1 100 ? 8.306 6.905 -15.782 1.00 90.88 100 SER A CA 1
ATOM 768 C C . SER A 1 100 ? 7.575 8.254 -15.959 1.00 90.88 100 SER A C 1
ATOM 770 O O . SER A 1 100 ? 8.133 9.311 -15.649 1.00 90.88 100 SER A O 1
ATOM 772 N N . LEU A 1 101 ? 6.356 8.248 -16.492 1.00 85.69 101 LEU A N 1
ATOM 773 C CA . LEU A 1 101 ? 5.536 9.428 -16.783 1.00 85.69 101 LEU A CA 1
ATOM 774 C C . LEU A 1 101 ? 5.280 10.291 -15.539 1.00 85.69 101 LEU A C 1
ATOM 776 O O . LEU A 1 101 ? 5.278 11.517 -15.632 1.00 85.69 101 LEU A O 1
ATOM 780 N N . PHE A 1 102 ? 5.110 9.665 -14.373 1.00 83.88 102 PHE A N 1
ATOM 781 C CA . PHE A 1 102 ? 4.819 10.346 -13.106 1.00 83.88 102 PHE A CA 1
ATOM 782 C C . PHE A 1 102 ? 6.039 10.400 -12.171 1.00 83.88 102 PHE A C 1
ATOM 784 O O . PHE A 1 102 ? 5.909 10.347 -10.952 1.00 83.88 102 PHE A O 1
ATOM 791 N N . GLY A 1 103 ? 7.251 10.504 -12.722 1.00 89.19 103 GLY A N 1
ATOM 792 C CA . GLY A 1 103 ? 8.500 10.456 -11.953 1.00 89.19 103 GLY A CA 1
ATOM 793 C C . GLY A 1 103 ? 9.084 9.047 -11.908 1.00 89.19 103 GLY A C 1
ATOM 794 O O . GLY A 1 103 ? 8.848 8.251 -12.811 1.00 89.19 103 GLY A O 1
ATOM 795 N N . GLN A 1 104 ? 9.889 8.717 -10.899 1.00 94.88 104 GLN A N 1
ATOM 796 C CA . GLN A 1 104 ? 10.428 7.360 -10.795 1.00 94.88 104 GLN A CA 1
ATOM 797 C C . GLN A 1 104 ? 9.412 6.444 -10.122 1.00 94.88 104 GLN A C 1
ATOM 799 O O . GLN A 1 104 ? 9.114 6.645 -8.952 1.00 94.88 104 GLN A O 1
ATOM 804 N N . SER A 1 105 ? 8.943 5.426 -10.836 1.00 95.38 105 SER A N 1
ATOM 805 C CA . SER A 1 105 ? 8.079 4.380 -10.282 1.00 95.38 105 SER A CA 1
ATOM 806 C C . SER A 1 105 ? 8.817 3.047 -10.241 1.00 95.38 105 SER A C 1
ATOM 808 O O . SER A 1 105 ? 9.709 2.802 -11.063 1.00 95.38 105 SER A O 1
ATOM 810 N N . VAL A 1 106 ? 8.432 2.179 -9.309 1.00 95.94 106 VAL A N 1
ATOM 811 C CA . VAL A 1 106 ? 8.861 0.776 -9.321 1.00 95.94 106 VAL A CA 1
ATOM 812 C C . VAL A 1 106 ? 8.101 0.000 -10.394 1.00 95.94 106 VAL A C 1
ATOM 814 O O . VAL A 1 106 ? 6.905 0.207 -10.596 1.00 95.94 106 VAL A O 1
ATOM 817 N N . CYS A 1 107 ? 8.772 -0.920 -11.081 1.00 96.62 107 CYS A N 1
ATOM 818 C CA . CYS A 1 107 ? 8.099 -1.843 -11.977 1.00 96.62 107 CYS A CA 1
ATOM 819 C C . CYS A 1 107 ? 7.494 -2.979 -11.154 1.00 96.62 107 CYS A C 1
ATOM 821 O O . CYS A 1 107 ? 8.215 -3.818 -10.613 1.00 96.62 107 CYS A O 1
ATOM 823 N N . VAL A 1 108 ? 6.166 -3.064 -11.090 1.00 95.69 108 VAL A N 1
ATOM 824 C CA . VAL A 1 108 ? 5.476 -4.131 -10.334 1.00 95.69 108 VAL A CA 1
ATOM 825 C C . VAL A 1 108 ? 5.691 -5.513 -10.970 1.00 95.69 108 VAL A C 1
ATOM 827 O O . VAL A 1 108 ? 5.477 -6.535 -10.336 1.00 95.69 108 VAL A O 1
ATOM 830 N N . ALA A 1 109 ? 6.173 -5.576 -12.212 1.00 96.81 109 ALA A N 1
ATOM 831 C CA . ALA A 1 109 ? 6.587 -6.817 -12.866 1.00 96.81 109 ALA A CA 1
ATOM 832 C C . ALA A 1 109 ? 8.089 -7.143 -12.667 1.00 96.81 109 ALA A C 1
ATOM 834 O O . ALA A 1 109 ? 8.626 -8.033 -13.326 1.00 96.81 109 ALA A O 1
ATOM 835 N N . SER A 1 110 ? 8.780 -6.452 -11.757 1.00 97.12 110 SER A N 1
ATOM 836 C CA . SER A 1 110 ? 10.110 -6.835 -11.261 1.00 97.12 110 SER A CA 1
ATOM 837 C C . SER A 1 110 ? 10.013 -7.744 -10.028 1.00 97.12 110 SER A C 1
ATOM 839 O O . SER A 1 110 ? 8.929 -7.990 -9.498 1.00 97.12 110 SER A O 1
ATOM 841 N N . ASP A 1 111 ? 11.155 -8.197 -9.516 1.00 96.69 111 ASP A N 1
ATOM 842 C CA . ASP A 1 111 ? 11.254 -9.015 -8.297 1.00 96.69 111 ASP A CA 1
ATOM 843 C C . ASP A 1 111 ? 10.771 -8.275 -7.041 1.00 96.69 111 ASP A C 1
ATOM 845 O O . ASP A 1 111 ? 10.527 -8.899 -6.007 1.00 96.69 111 ASP A O 1
ATOM 849 N N . TRP A 1 112 ? 10.573 -6.953 -7.119 1.00 97.00 112 TRP A N 1
ATOM 850 C CA . TRP A 1 112 ? 10.009 -6.170 -6.024 1.00 97.00 112 TRP A CA 1
ATOM 851 C C . TRP A 1 112 ? 8.654 -6.713 -5.557 1.00 97.00 112 TRP A C 1
ATOM 853 O O . TRP A 1 112 ? 8.447 -6.850 -4.347 1.00 97.00 112 TRP A O 1
ATOM 863 N N . LYS A 1 113 ? 7.757 -7.096 -6.485 1.00 95.50 113 LYS A N 1
ATOM 864 C CA . LYS A 1 113 ? 6.418 -7.592 -6.116 1.00 95.50 113 LYS A CA 1
ATOM 865 C C . LYS A 1 113 ? 6.466 -8.873 -5.286 1.00 95.50 113 LYS A C 1
ATOM 867 O O . LYS A 1 113 ? 5.629 -9.055 -4.404 1.00 95.50 113 LYS A O 1
ATOM 872 N N . ASP A 1 114 ? 7.467 -9.720 -5.534 1.00 95.38 114 ASP A N 1
ATOM 873 C CA . ASP A 1 114 ? 7.619 -11.023 -4.880 1.00 95.38 114 ASP A CA 1
ATOM 874 C C . ASP A 1 114 ? 7.962 -10.860 -3.393 1.00 95.38 114 ASP A C 1
ATOM 876 O O . ASP A 1 114 ? 7.669 -11.736 -2.583 1.00 95.38 114 ASP A O 1
ATOM 880 N N . THR A 1 115 ? 8.561 -9.722 -3.028 1.00 95.31 115 THR A N 1
ATOM 881 C CA . THR A 1 115 ? 8.880 -9.390 -1.636 1.00 95.31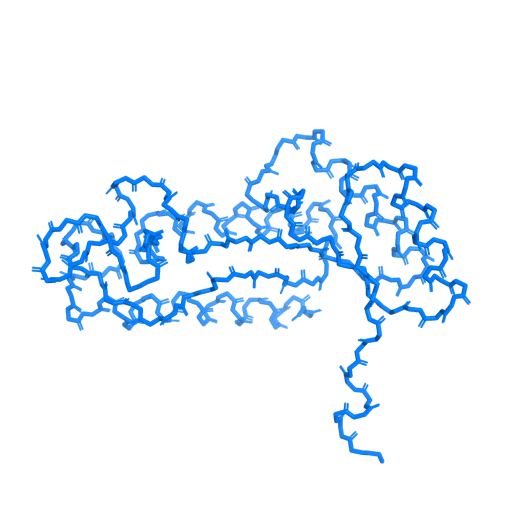 115 THR A CA 1
ATOM 882 C C . THR A 1 115 ? 7.816 -8.495 -1.011 1.00 95.31 115 THR A C 1
ATOM 884 O O . THR A 1 115 ? 7.350 -8.777 0.092 1.00 95.31 115 THR A O 1
ATOM 887 N N . TYR A 1 116 ? 7.436 -7.408 -1.688 1.00 96.94 116 TYR A N 1
ATOM 888 C CA . TYR A 1 116 ? 6.589 -6.372 -1.102 1.00 96.94 116 TYR A CA 1
ATOM 889 C C . TYR A 1 116 ? 5.187 -6.894 -0.774 1.00 96.94 116 TYR A C 1
ATOM 891 O O . TYR A 1 116 ? 4.762 -6.776 0.372 1.00 96.94 116 TYR A O 1
ATOM 899 N N . TYR A 1 117 ? 4.484 -7.528 -1.723 1.00 96.19 117 TYR A N 1
ATOM 900 C CA . TYR A 1 117 ? 3.100 -7.948 -1.471 1.00 96.19 117 TYR A CA 1
ATOM 901 C C . TYR A 1 117 ? 3.004 -9.067 -0.435 1.00 96.19 117 TYR A C 1
ATOM 903 O O . TYR A 1 117 ? 2.078 -9.058 0.368 1.00 96.19 117 TYR A O 1
ATOM 911 N N . GLY A 1 118 ? 3.976 -9.984 -0.385 1.00 96.62 118 GLY A N 1
ATOM 912 C CA . GLY A 1 118 ? 4.032 -11.000 0.670 1.00 96.62 118 GLY A CA 1
ATOM 913 C C . GLY A 1 118 ? 4.121 -10.375 2.065 1.00 96.62 118 GLY A C 1
ATOM 914 O O . GLY A 1 118 ? 3.326 -10.706 2.943 1.00 96.62 118 GLY A O 1
ATOM 915 N N . LYS A 1 119 ? 5.032 -9.409 2.245 1.00 98.19 119 LYS A N 1
ATOM 916 C CA . LYS A 1 119 ? 5.166 -8.670 3.508 1.00 98.19 119 LYS A CA 1
ATOM 917 C C . LYS A 1 119 ? 3.947 -7.809 3.814 1.00 98.19 119 LYS A C 1
ATOM 919 O O . LYS A 1 119 ? 3.518 -7.768 4.959 1.00 98.19 119 LYS A O 1
ATOM 924 N N . MET A 1 120 ? 3.379 -7.167 2.796 1.00 97.56 120 MET A N 1
ATOM 925 C CA . MET A 1 120 ? 2.150 -6.392 2.914 1.00 97.56 120 MET A CA 1
ATOM 926 C C . MET A 1 120 ? 1.031 -7.263 3.481 1.00 97.56 120 MET A C 1
ATOM 928 O O . MET A 1 120 ? 0.471 -6.928 4.517 1.00 97.56 120 MET A O 1
ATOM 932 N N . TRP A 1 121 ? 0.746 -8.419 2.878 1.00 97.62 121 TRP A N 1
ATOM 933 C CA . TRP A 1 121 ? -0.295 -9.316 3.381 1.00 97.62 121 TRP A CA 1
ATOM 934 C C . TRP A 1 121 ? -0.023 -9.799 4.805 1.00 97.62 121 TRP A C 1
ATOM 936 O O . TRP A 1 121 ? -0.934 -9.782 5.628 1.00 97.62 121 TRP A O 1
ATOM 946 N N . GLU A 1 122 ? 1.227 -10.134 5.130 1.00 98.38 122 GLU A N 1
ATOM 947 C CA . GLU A 1 122 ? 1.613 -10.491 6.498 1.00 98.38 122 GLU A CA 1
ATOM 948 C C . GLU A 1 122 ? 1.385 -9.336 7.489 1.00 98.38 122 GLU A C 1
ATOM 950 O O . GLU A 1 122 ? 0.929 -9.561 8.611 1.00 98.38 122 GLU A O 1
ATOM 955 N N . PHE A 1 123 ? 1.652 -8.093 7.085 1.00 98.50 123 PHE A N 1
ATOM 956 C CA . PHE A 1 123 ? 1.354 -6.909 7.886 1.00 98.50 123 PHE A CA 1
ATOM 957 C C . PHE A 1 123 ? -0.152 -6.760 8.123 1.00 98.50 123 PHE A C 1
ATOM 959 O O . PHE A 1 123 ? -0.559 -6.583 9.271 1.00 98.50 123 PHE A O 1
ATOM 966 N N . PHE A 1 124 ? -0.985 -6.881 7.083 1.00 97.94 124 PHE A N 1
ATOM 967 C CA . PHE A 1 124 ? -2.450 -6.872 7.220 1.00 97.94 124 PHE A CA 1
ATOM 968 C C . PHE A 1 124 ? -2.931 -7.972 8.182 1.00 97.94 124 PHE A C 1
ATOM 970 O O . PHE A 1 124 ? -3.707 -7.689 9.096 1.00 97.94 124 PHE A O 1
ATOM 977 N N . ASP A 1 125 ? -2.413 -9.195 8.043 1.00 98.06 125 ASP A N 1
ATOM 978 C CA . ASP A 1 125 ? -2.792 -10.342 8.878 1.00 98.06 125 ASP A CA 1
ATOM 979 C C . ASP A 1 125 ? -2.395 -10.147 10.351 1.00 98.06 125 ASP A C 1
ATOM 981 O O . ASP A 1 125 ? -3.154 -10.493 11.260 1.00 98.06 125 ASP A O 1
ATOM 985 N N . LYS A 1 126 ? -1.216 -9.568 10.612 1.00 98.50 126 LYS A N 1
ATOM 986 C CA . LYS A 1 126 ? -0.720 -9.339 11.978 1.00 98.50 126 LYS A CA 1
ATOM 987 C C . LYS A 1 126 ? -1.335 -8.117 12.654 1.00 98.50 126 LYS A C 1
ATOM 989 O O . LYS A 1 126 ? -1.506 -8.133 13.872 1.00 98.50 126 LYS A O 1
ATOM 994 N N . THR A 1 127 ? -1.637 -7.061 11.904 1.00 98.31 127 THR A N 1
ATOM 995 C CA . THR A 1 127 ? -2.180 -5.811 12.461 1.00 98.31 127 THR A CA 1
ATOM 996 C C . THR A 1 127 ? -3.698 -5.815 12.549 1.00 98.31 127 THR A C 1
ATOM 998 O O . THR A 1 127 ? -4.249 -5.174 13.435 1.00 98.31 127 THR A O 1
ATOM 1001 N N . GLY A 1 128 ? -4.386 -6.553 11.675 1.00 97.12 128 GLY A N 1
ATOM 1002 C CA . GLY A 1 128 ? -5.843 -6.522 11.586 1.00 97.12 128 GLY A CA 1
ATOM 1003 C C . GLY A 1 128 ? -6.388 -5.330 10.797 1.00 97.12 128 GLY A C 1
ATOM 1004 O O . GLY A 1 128 ? -7.578 -5.036 10.913 1.00 97.12 128 GLY A O 1
ATOM 1005 N N . PHE A 1 129 ? -5.552 -4.654 10.001 1.00 97.12 129 PHE A N 1
ATOM 1006 C CA . PHE A 1 129 ? -6.001 -3.622 9.065 1.00 97.12 129 PHE A CA 1
ATOM 1007 C C . PHE A 1 129 ? -7.051 -4.183 8.100 1.00 97.12 129 PHE A C 1
ATOM 1009 O O . PHE A 1 129 ? -6.993 -5.345 7.691 1.00 97.12 129 PHE A O 1
ATOM 1016 N N . LYS A 1 130 ? -8.030 -3.349 7.743 1.00 94.62 130 LYS A N 1
ATOM 1017 C CA . LYS A 1 130 ? -9.195 -3.758 6.948 1.00 94.62 130 LYS A CA 1
ATOM 1018 C C . LYS A 1 130 ? -9.462 -2.909 5.722 1.00 94.62 130 LYS A C 1
ATOM 1020 O O . LYS A 1 130 ? -10.347 -3.261 4.957 1.00 94.62 130 LYS A O 1
ATOM 1025 N N . THR A 1 131 ? -8.686 -1.856 5.490 1.00 92.56 131 THR A N 1
ATOM 1026 C CA . THR A 1 131 ? -8.850 -1.023 4.296 1.00 92.56 131 THR A CA 1
ATOM 1027 C C . THR A 1 131 ? -7.527 -0.815 3.572 1.00 92.56 131 THR A C 1
ATOM 1029 O O . THR A 1 131 ? -6.465 -0.699 4.186 1.00 92.56 131 THR A O 1
ATOM 1032 N N . TYR A 1 132 ? -7.595 -0.825 2.241 1.00 92.00 132 TYR A N 1
ATOM 1033 C CA . TYR A 1 132 ? -6.452 -0.658 1.348 1.00 92.00 132 TYR A CA 1
ATOM 1034 C C . TYR A 1 132 ? -6.410 0.776 0.821 1.00 92.00 132 TYR A C 1
ATOM 1036 O O . TYR A 1 132 ? -6.998 1.105 -0.208 1.00 92.00 132 TYR A O 1
ATOM 1044 N N . ASN A 1 133 ? -5.7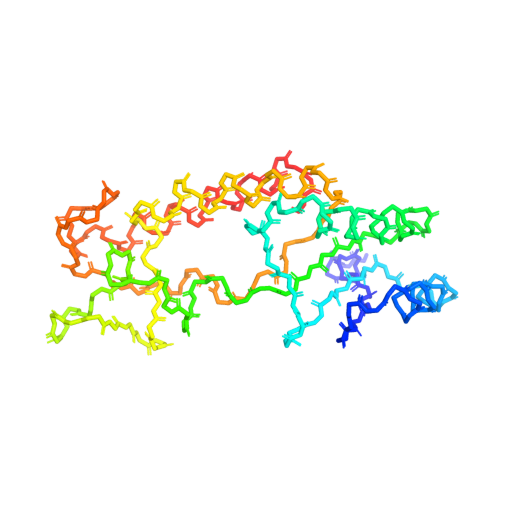21 1.651 1.548 1.00 91.00 133 ASN A N 1
ATOM 1045 C CA . ASN A 1 133 ? -5.649 3.082 1.253 1.00 91.00 133 ASN A CA 1
ATOM 1046 C C . ASN A 1 133 ? -4.368 3.435 0.479 1.00 91.00 133 ASN A C 1
ATOM 1048 O O . ASN A 1 133 ? -3.672 4.390 0.818 1.00 91.00 133 ASN A O 1
ATOM 1052 N N . MET A 1 134 ? -4.024 2.646 -0.541 1.00 90.94 134 MET A N 1
ATOM 1053 C CA . MET A 1 134 ? -2.809 2.895 -1.317 1.00 90.94 134 MET A CA 1
ATOM 1054 C C . MET A 1 134 ? -3.003 4.026 -2.314 1.00 90.94 134 MET A C 1
ATOM 1056 O O . MET A 1 134 ? -3.980 4.058 -3.064 1.00 90.94 134 MET A O 1
ATOM 1060 N N . ASP A 1 135 ? -2.014 4.904 -2.362 1.00 91.50 135 ASP A N 1
ATOM 1061 C CA . ASP A 1 135 ? -1.880 5.928 -3.382 1.00 91.50 135 ASP A CA 1
ATOM 1062 C C . ASP A 1 135 ? -0.812 5.525 -4.397 1.00 91.50 135 ASP A C 1
ATOM 1064 O O . ASP A 1 135 ? 0.068 4.700 -4.131 1.00 91.50 135 ASP A O 1
ATOM 1068 N N . GLY A 1 136 ? -0.914 6.099 -5.590 1.00 89.81 136 GLY A N 1
ATOM 1069 C CA . GLY A 1 136 ? -0.066 5.767 -6.719 1.00 89.81 136 GLY A CA 1
ATOM 1070 C C . GLY A 1 136 ? -0.017 4.265 -7.007 1.00 89.81 136 GLY A C 1
ATOM 1071 O O . GLY A 1 136 ? 1.092 3.730 -7.016 1.00 89.81 136 GLY A O 1
ATOM 1072 N N . PRO A 1 137 ? -1.154 3.566 -7.215 1.00 91.12 137 PRO A N 1
ATOM 1073 C CA . PRO A 1 137 ? -1.141 2.209 -7.755 1.00 91.12 137 PRO A CA 1
ATOM 1074 C C . PRO A 1 137 ? -0.576 2.206 -9.186 1.00 91.12 137 PRO A C 1
ATOM 1076 O O . PRO A 1 137 ? -0.238 3.258 -9.737 1.00 91.12 137 PRO A O 1
ATOM 1079 N N . TYR A 1 138 ? -0.487 1.034 -9.823 1.00 93.19 138 TYR A N 1
ATOM 1080 C CA . TYR A 1 138 ? -0.022 0.969 -11.209 1.00 93.19 138 TYR A CA 1
ATOM 1081 C C . TYR A 1 138 ? -0.833 1.907 -12.127 1.00 93.19 138 TYR A C 1
ATOM 1083 O O . TYR A 1 138 ? -2.043 1.750 -12.280 1.00 93.19 138 TYR A O 1
ATOM 1091 N N . HIS A 1 139 ? -0.149 2.872 -12.749 1.00 89.88 139 HIS A N 1
ATOM 1092 C CA . HIS A 1 139 ? -0.750 3.970 -13.522 1.00 89.88 139 HIS A CA 1
ATOM 1093 C C . HIS A 1 139 ? -0.651 3.795 -15.046 1.00 89.88 139 HIS A C 1
ATOM 1095 O O . HIS A 1 139 ? -0.880 4.744 -15.790 1.00 89.88 139 HIS A O 1
ATOM 1101 N N . GLY A 1 140 ? -0.321 2.591 -15.525 1.00 92.06 140 GLY A N 1
ATOM 1102 C CA . GLY A 1 140 ? -0.272 2.298 -16.963 1.00 92.06 140 GLY A CA 1
ATOM 1103 C C . GLY A 1 140 ? 1.081 2.549 -17.631 1.00 92.06 140 GLY A C 1
ATOM 1104 O O . GLY A 1 140 ? 1.178 2.472 -18.851 1.00 92.06 140 GLY A O 1
ATOM 1105 N N . ASP A 1 141 ? 2.145 2.814 -16.871 1.00 89.31 141 ASP A N 1
ATOM 1106 C CA . ASP A 1 141 ? 3.432 3.129 -17.489 1.00 89.31 141 ASP A CA 1
ATOM 1107 C C . ASP A 1 141 ? 4.118 1.902 -18.104 1.00 89.31 141 ASP A C 1
ATOM 1109 O O . ASP A 1 141 ? 4.114 0.808 -17.512 1.00 89.31 141 ASP A O 1
ATOM 1113 N N . PRO A 1 142 ? 4.740 2.064 -19.286 1.00 95.06 142 PRO A N 1
ATOM 1114 C CA . PRO A 1 142 ? 5.604 1.049 -19.859 1.00 95.06 142 PRO A CA 1
ATOM 1115 C C . PRO A 1 142 ? 6.940 0.977 -19.113 1.00 95.06 142 PRO A C 1
ATOM 1117 O O . PRO A 1 142 ? 7.441 1.970 -18.591 1.00 95.06 142 PRO A O 1
ATOM 1120 N N . CYS A 1 143 ? 7.551 -0.203 -19.131 1.00 97.25 143 CYS A N 1
ATOM 1121 C CA . CYS A 1 143 ? 8.894 -0.434 -18.620 1.00 97.25 143 CYS A CA 1
ATOM 1122 C C . CYS A 1 143 ? 9.734 -1.089 -19.719 1.00 97.25 143 CYS A C 1
ATOM 1124 O O . CYS A 1 143 ? 9.427 -2.188 -20.177 1.00 97.25 143 CYS A O 1
ATOM 1126 N N . ALA A 1 144 ? 10.807 -0.424 -20.142 1.00 97.62 144 ALA A N 1
ATOM 1127 C CA . ALA A 1 144 ? 11.713 -0.930 -21.171 1.00 97.62 144 ALA A CA 1
ATOM 1128 C C . ALA A 1 144 ? 12.784 -1.900 -20.641 1.00 97.62 144 ALA A C 1
ATOM 1130 O O . ALA A 1 144 ? 13.621 -2.356 -21.419 1.00 97.62 144 ALA A O 1
ATOM 1131 N N . ALA A 1 145 ? 12.773 -2.227 -19.344 1.00 97.44 145 ALA A N 1
ATOM 1132 C CA . ALA A 1 145 ? 13.711 -3.179 -18.764 1.00 97.44 145 ALA A CA 1
ATOM 1133 C C . ALA A 1 145 ? 13.585 -4.556 -19.434 1.00 97.44 145 ALA A C 1
ATOM 1135 O O . ALA A 1 145 ? 12.485 -5.033 -19.705 1.00 97.44 145 ALA A O 1
ATOM 1136 N N . THR A 1 146 ? 14.717 -5.209 -19.686 1.00 96.75 146 THR A N 1
ATOM 1137 C CA . THR A 1 146 ? 14.777 -6.559 -20.281 1.00 96.75 146 THR A CA 1
ATOM 1138 C C . THR A 1 146 ? 15.200 -7.629 -19.276 1.00 96.75 146 THR A C 1
ATOM 1140 O O . THR A 1 146 ? 15.311 -8.798 -19.629 1.00 96.75 146 THR A O 1
ATOM 1143 N N . ASN A 1 147 ? 15.499 -7.224 -18.041 1.00 96.25 147 ASN A N 1
ATOM 1144 C CA . ASN A 1 147 ? 16.007 -8.066 -16.958 1.00 96.25 147 ASN A CA 1
ATOM 1145 C C . ASN A 1 147 ? 15.022 -8.207 -15.786 1.00 96.25 147 ASN A C 1
ATOM 1147 O O . ASN A 1 147 ? 15.316 -8.938 -14.845 1.00 96.25 147 ASN A O 1
ATOM 1151 N N . HIS A 1 148 ? 13.871 -7.534 -15.822 1.00 97.75 148 HIS A N 1
ATOM 1152 C CA . HIS A 1 148 ? 12.821 -7.719 -14.824 1.00 97.75 148 HIS A CA 1
ATOM 1153 C C . HIS A 1 148 ? 12.148 -9.079 -15.021 1.00 97.75 148 HIS A C 1
ATOM 1155 O O . HIS A 1 148 ? 11.809 -9.467 -16.134 1.00 97.75 148 HIS A O 1
ATOM 1161 N N . LYS A 1 149 ? 11.942 -9.818 -13.934 1.00 97.94 149 LYS A N 1
ATOM 1162 C CA . LYS A 1 149 ? 11.570 -11.238 -13.978 1.00 97.94 149 LYS A CA 1
ATOM 1163 C C . LYS A 1 149 ? 10.211 -11.555 -14.581 1.00 97.94 149 LYS A C 1
ATOM 1165 O O . LYS A 1 149 ? 10.051 -12.637 -15.141 1.00 97.94 149 LYS A O 1
ATOM 1170 N N . HIS A 1 150 ? 9.229 -10.663 -14.452 1.00 98.06 150 HIS A N 1
ATOM 1171 C CA . HIS A 1 150 ? 7.839 -10.974 -14.800 1.00 98.06 150 HIS A CA 1
ATOM 1172 C C . HIS A 1 150 ? 7.366 -10.331 -16.103 1.00 98.06 150 HIS A C 1
ATOM 1174 O O . HIS A 1 150 ? 6.193 -10.454 -16.432 1.00 98.06 150 HIS A O 1
ATOM 1180 N N . HIS A 1 151 ? 8.250 -9.693 -16.874 1.00 98.06 151 HIS A N 1
ATOM 1181 C CA . HIS A 1 151 ? 7.967 -9.271 -18.248 1.00 98.06 151 HIS A CA 1
ATOM 1182 C C . HIS A 1 151 ? 9.203 -9.452 -19.141 1.00 98.06 151 HIS A C 1
ATOM 1184 O O . HIS A 1 151 ? 10.326 -9.523 -18.656 1.00 98.06 151 HIS A O 1
ATOM 1190 N N . ARG A 1 152 ? 9.022 -9.579 -20.458 1.00 96.88 152 ARG A N 1
ATOM 1191 C CA . ARG A 1 152 ? 10.112 -9.851 -21.419 1.00 96.88 152 ARG A CA 1
ATOM 1192 C C . ARG A 1 152 ? 10.693 -8.586 -22.042 1.00 96.88 152 ARG A C 1
ATOM 1194 O O . ARG A 1 152 ? 11.705 -8.646 -22.736 1.00 96.88 152 ARG A O 1
ATOM 1201 N N . GLY A 1 153 ? 10.032 -7.454 -21.846 1.00 96.19 153 GLY A N 1
ATOM 1202 C CA . GLY A 1 153 ? 10.491 -6.149 -22.295 1.00 96.19 153 GLY A CA 1
ATOM 1203 C C . GLY A 1 153 ? 9.340 -5.161 -22.373 1.00 96.19 153 GLY A C 1
ATOM 1204 O O . GLY A 1 153 ? 8.281 -5.375 -21.788 1.00 96.19 153 GLY A O 1
ATOM 1205 N N . MET A 1 154 ? 9.525 -4.100 -23.152 1.00 96.56 154 MET A N 1
ATOM 1206 C CA . MET A 1 154 ? 8.521 -3.046 -23.326 1.00 96.56 154 MET A CA 1
ATOM 1207 C C . MET A 1 154 ? 7.167 -3.561 -23.844 1.00 96.56 154 MET A C 1
ATOM 1209 O O . MET A 1 154 ? 6.119 -3.052 -23.455 1.00 96.56 154 MET A O 1
ATOM 1213 N N . ASN A 1 155 ? 7.177 -4.564 -24.727 1.00 97.00 155 ASN A N 1
ATOM 1214 C CA . ASN A 1 155 ? 5.969 -5.001 -25.435 1.00 97.00 155 ASN A CA 1
ATOM 1215 C C . ASN A 1 155 ? 4.945 -5.701 -24.531 1.00 97.00 155 ASN A C 1
ATOM 1217 O O . ASN A 1 155 ? 3.755 -5.647 -24.827 1.00 97.00 155 ASN A O 1
ATOM 1221 N N . ASP A 1 156 ? 5.381 -6.352 -23.448 1.00 97.88 156 ASP A N 1
ATOM 1222 C CA . ASP A 1 156 ? 4.493 -7.001 -22.477 1.00 97.88 156 ASP A CA 1
ATOM 1223 C C . ASP A 1 156 ? 4.493 -6.318 -21.099 1.00 97.88 156 ASP A C 1
ATOM 1225 O O . ASP A 1 156 ? 3.641 -6.636 -20.270 1.00 97.88 156 ASP A O 1
ATOM 1229 N N . SER A 1 157 ? 5.355 -5.320 -20.860 1.00 97.69 157 SER A N 1
ATOM 1230 C CA . SER A 1 157 ? 5.509 -4.692 -19.540 1.00 97.69 157 SER A CA 1
ATOM 1231 C C . SER A 1 157 ? 4.212 -4.128 -18.966 1.00 97.69 157 SER A C 1
ATOM 1233 O O . SER A 1 157 ? 3.978 -4.220 -17.764 1.00 97.69 157 SER A O 1
ATOM 1235 N N . GLN A 1 158 ? 3.373 -3.501 -19.796 1.00 97.19 158 GLN A N 1
ATOM 1236 C CA . GLN A 1 158 ? 2.133 -2.898 -19.300 1.00 97.19 158 GLN A CA 1
ATOM 1237 C C . GLN A 1 158 ? 1.114 -3.966 -18.906 1.00 97.19 158 GLN A C 1
ATOM 1239 O O . GLN A 1 158 ? 0.470 -3.868 -17.865 1.00 97.19 158 GLN A O 1
ATOM 1244 N N . TRP A 1 159 ? 1.014 -5.021 -19.715 1.00 97.88 159 TRP A N 1
ATOM 1245 C CA . TRP A 1 159 ? 0.112 -6.137 -19.462 1.00 97.88 159 TRP A CA 1
ATOM 1246 C C . TRP A 1 159 ? 0.488 -6.891 -18.186 1.00 97.88 159 TRP A C 1
ATOM 1248 O O . TRP A 1 159 ? -0.371 -7.180 -17.356 1.00 97.88 159 TRP A O 1
ATOM 1258 N N . GLU A 1 160 ? 1.773 -7.181 -18.001 1.00 98.19 160 GLU A N 1
ATOM 1259 C CA . GLU A 1 160 ? 2.257 -7.920 -16.834 1.00 98.19 160 GLU A CA 1
ATOM 1260 C C . GLU A 1 160 ? 2.131 -7.106 -15.536 1.00 98.19 160 GLU A C 1
ATOM 1262 O O . GLU A 1 160 ? 1.714 -7.645 -14.510 1.00 98.19 160 GLU A O 1
ATOM 1267 N N . GLN A 1 161 ? 2.393 -5.795 -15.579 1.00 96.88 161 GLN A N 1
ATOM 1268 C CA . GLN A 1 161 ? 2.167 -4.909 -14.430 1.00 96.88 161 GLN A CA 1
ATOM 1269 C C . GLN A 1 161 ? 0.677 -4.749 -14.103 1.00 96.88 161 GLN A C 1
ATOM 1271 O O . GLN A 1 161 ? 0.295 -4.814 -12.934 1.00 96.88 161 GLN A O 1
ATOM 1276 N N . TRP A 1 162 ? -0.180 -4.606 -15.119 1.00 97.25 162 TRP A N 1
ATOM 1277 C CA . TRP A 1 162 ? -1.629 -4.550 -14.926 1.00 97.25 162 TRP A CA 1
ATOM 1278 C C . TRP A 1 162 ? -2.164 -5.832 -14.282 1.00 97.25 162 TRP A C 1
ATOM 1280 O O . TRP A 1 162 ? -2.915 -5.756 -13.311 1.00 97.25 162 TRP A O 1
ATOM 1290 N N . LYS A 1 163 ? -1.733 -7.011 -14.751 1.00 97.56 163 LYS A N 1
ATOM 1291 C CA . LYS A 1 163 ? -2.119 -8.291 -14.135 1.00 97.56 163 LYS A CA 1
ATOM 1292 C C . LYS A 1 163 ? -1.704 -8.369 -12.668 1.00 97.56 163 LYS A C 1
ATOM 1294 O O . LYS A 1 163 ? -2.513 -8.792 -11.851 1.00 97.56 163 LYS A O 1
ATOM 1299 N N . ALA A 1 164 ? -0.495 -7.920 -12.325 1.00 96.12 164 ALA A N 1
ATOM 1300 C CA . ALA A 1 164 ? -0.049 -7.891 -10.933 1.00 96.12 164 ALA A CA 1
ATOM 1301 C C . ALA A 1 164 ? -0.946 -6.989 -10.060 1.00 96.12 164 ALA A C 1
ATOM 1303 O O . ALA A 1 164 ? -1.324 -7.376 -8.958 1.00 96.12 164 ALA A O 1
ATOM 1304 N N . GLN A 1 165 ? -1.367 -5.825 -10.567 1.00 95.12 165 GLN A N 1
ATOM 1305 C CA . GLN A 1 165 ? -2.320 -4.961 -9.860 1.00 95.12 165 GLN A CA 1
ATOM 1306 C C . GLN A 1 165 ? -3.702 -5.623 -9.704 1.00 95.12 165 GLN A C 1
ATOM 1308 O O . GLN A 1 165 ? -4.333 -5.506 -8.654 1.00 95.12 165 GLN A O 1
ATOM 1313 N N . VAL A 1 166 ? -4.175 -6.336 -10.729 1.00 96.38 166 VAL A N 1
ATOM 1314 C CA . VAL A 1 166 ? -5.440 -7.087 -10.683 1.00 96.38 166 VAL A CA 1
ATOM 1315 C C . VAL A 1 166 ? -5.383 -8.220 -9.656 1.00 96.38 166 VAL A C 1
ATOM 1317 O O . VAL A 1 166 ? -6.354 -8.428 -8.932 1.00 96.38 166 VAL A O 1
ATOM 1320 N N . GLU A 1 167 ? -4.256 -8.926 -9.542 1.00 96.44 167 GLU A N 1
ATOM 1321 C CA . GLU A 1 167 ? -4.046 -9.960 -8.520 1.00 96.44 167 GLU A CA 1
ATOM 1322 C C . GLU A 1 167 ? -4.218 -9.398 -7.103 1.00 96.44 167 GLU A C 1
ATOM 1324 O O . GLU A 1 167 ? -4.898 -10.019 -6.286 1.00 96.44 167 GLU A O 1
ATOM 1329 N N . VAL A 1 168 ? -3.686 -8.199 -6.832 1.00 95.75 168 VAL A N 1
ATOM 1330 C CA . VAL A 1 168 ? -3.866 -7.511 -5.542 1.00 95.75 168 VAL A CA 1
ATOM 1331 C C . VAL A 1 168 ? -5.340 -7.208 -5.280 1.00 95.75 168 VAL A C 1
ATOM 1333 O O . VAL A 1 168 ? -5.834 -7.493 -4.194 1.00 95.75 168 VAL A O 1
ATOM 1336 N N . ILE A 1 169 ? -6.065 -6.683 -6.272 1.00 94.62 169 ILE A N 1
ATOM 1337 C CA . ILE A 1 169 ? -7.492 -6.348 -6.128 1.00 94.62 169 ILE A CA 1
ATOM 1338 C C . ILE A 1 169 ? -8.335 -7.606 -5.877 1.00 94.62 169 ILE A C 1
ATOM 1340 O O . ILE A 1 169 ? -9.195 -7.606 -5.000 1.00 94.62 169 ILE A O 1
ATOM 1344 N N . HIS A 1 170 ? -8.076 -8.697 -6.600 1.00 96.75 170 HIS A N 1
ATOM 1345 C CA . HIS A 1 170 ? -8.760 -9.967 -6.352 1.00 96.75 170 HIS A CA 1
ATOM 1346 C C . HIS A 1 170 ? -8.453 -10.528 -4.962 1.00 96.75 170 HIS A C 1
ATOM 1348 O O . HIS A 1 170 ? -9.316 -11.152 -4.350 1.00 96.75 170 HIS A O 1
ATOM 1354 N N . GLU A 1 171 ? -7.233 -10.339 -4.464 1.00 96.62 171 GLU A N 1
ATOM 1355 C CA . GLU A 1 171 ? -6.866 -10.780 -3.123 1.00 96.62 171 GLU A CA 1
ATOM 1356 C C . GLU A 1 171 ? -7.554 -9.946 -2.034 1.00 96.62 171 GLU A C 1
ATOM 1358 O O . GLU A 1 171 ? -8.041 -10.526 -1.066 1.00 96.62 171 GLU A O 1
ATOM 1363 N N . LEU A 1 172 ? -7.702 -8.629 -2.222 1.00 95.12 172 LEU A N 1
ATOM 1364 C CA . LEU A 1 172 ? -8.516 -7.778 -1.339 1.00 95.12 172 LEU A CA 1
ATOM 1365 C C . LEU A 1 172 ? -9.966 -8.272 -1.269 1.00 95.12 172 LEU A C 1
ATOM 1367 O O . LEU A 1 172 ? -10.477 -8.522 -0.180 1.00 95.12 172 LEU A O 1
ATOM 1371 N N . GLN A 1 173 ? -10.584 -8.543 -2.423 1.00 93.88 173 GLN A N 1
ATOM 1372 C CA . GLN A 1 173 ? -11.956 -9.059 -2.483 1.00 93.88 173 GLN A CA 1
ATOM 1373 C C . GLN A 1 173 ? -12.125 -10.388 -1.737 1.00 93.88 173 GLN A C 1
ATOM 1375 O O . GLN A 1 173 ? -13.114 -10.580 -1.040 1.00 93.88 173 GLN A O 1
ATOM 1380 N N . LYS A 1 174 ? -11.161 -11.313 -1.845 1.00 96.06 174 LYS A N 1
ATOM 1381 C CA . LYS A 1 174 ? -11.197 -12.591 -1.104 1.00 96.06 174 LYS A CA 1
ATOM 1382 C C . LYS A 1 174 ? -11.053 -12.418 0.408 1.00 96.06 174 LYS A C 1
ATOM 1384 O O . LYS A 1 174 ? -11.421 -13.322 1.152 1.00 96.06 174 LYS A O 1
ATOM 1389 N N . ARG A 1 175 ? -10.457 -11.310 0.846 1.00 93.38 175 ARG A N 1
ATOM 1390 C CA . ARG A 1 175 ? -10.202 -10.975 2.254 1.00 93.38 175 ARG A CA 1
ATOM 1391 C C . ARG A 1 175 ? -11.320 -10.134 2.877 1.00 93.38 175 ARG A C 1
ATOM 1393 O O . ARG A 1 175 ? -11.178 -9.736 4.038 1.00 93.38 175 ARG A O 1
ATOM 1400 N N . ASP A 1 176 ? -12.398 -9.894 2.127 1.00 90.38 176 ASP A N 1
ATOM 1401 C CA . ASP A 1 176 ? -13.501 -8.995 2.479 1.00 90.38 176 ASP A CA 1
ATOM 1402 C C . ASP A 1 176 ? -12.995 -7.579 2.819 1.00 90.38 176 ASP A C 1
ATOM 1404 O O . ASP A 1 176 ? -13.307 -7.027 3.879 1.00 90.38 176 ASP A O 1
ATOM 1408 N N . MET A 1 177 ? -12.150 -7.031 1.935 1.00 88.31 177 MET A N 1
ATOM 1409 C CA . MET A 1 177 ? -11.522 -5.706 2.033 1.00 88.31 177 MET A CA 1
ATOM 1410 C C . MET A 1 177 ? -11.776 -4.838 0.801 1.00 88.31 177 MET A C 1
ATOM 1412 O O . MET A 1 177 ? -11.911 -5.403 -0.310 1.00 88.31 177 MET A O 1
#

Sequence (177 aa):
LAPQVTESLISGGITSHDEKELKAFIDQMAELGLERLDIMAWPGISHDNLDEKYIQHWKMIADYAKERGIPMGGYELQIASRGRGAEVDCISPETGKPGSLFGQSVCVASDWKDTYYGKMWEFFDKTGFKTYNMDGPYHGDPCAATNHKHHRGMNDSQWEQWKAQVEVIHELQKRDM

pLDDT: mean 93.84, std 8.43, range [54.84, 98.75]

Foldseek 3Di:
DPVVVVPDFQEDEDADLDLVVLLVSLVVCLVVVGAEYEHEPPSWDQLLDPDPVSLVSLLVSQVSSVVSNYAYDYEDQAFAQDAPDQQFWAQDPVPRGQAWPRGIGGQCLACCVVRRVVSNVVSCVSRVHQDDRYDNQPPQTFGQDCPGNRDRGRVCSSVSSVVSSVVVVVVSVVVVD

Secondary structure (DSSP, 8-state):
--GGGTS---EEEE----HHHHHHHHHHHHHHT--EEEEPTTT---TT---HHHHHHHHHHHHHHHTTT--EEE-EE-STT----TTTBPBPTTTSSB-BTTBS-B-TTSTHHHHHHHHHHHHHHHH------EES---------SS-TT-SSHHHHHHHHHHHHHHHHHHHHHTT-